Protein AF-A0A971Z5C9-F1 (afdb_monomer_lite)

pLDDT: mean 74.32, std 8.15, range [47.72, 86.38]

Radius of gyration: 15.99 Å; chains: 1; bounding box: 28×18×48 Å

Secondary structure (DSSP, 8-state):
--HHHHHHHHHHHHHHHH-S-TTHHHHHHHHHHHHHHHHHHHHHHHHHHHHHHHHHHTT-

Sequence (60 aa):
MSVYMVTVMTFVITWVNTGLGEGFIARWWRAFYIAW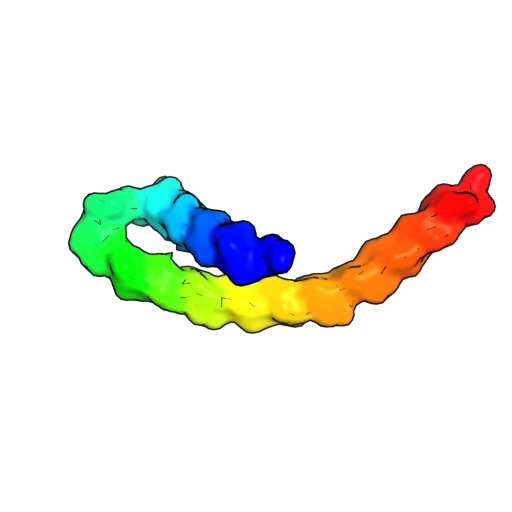PIAFTLMAVGAPRISRLVMRLKKD

Foldseek 3Di:
DPPVVLLVVLLVVLCVVPNPDPCSVVSSVVSSVVVVVVVVVCCVVVVVVVVVVVVVVVVD

Structure (mmCIF, N/CA/C/O backbone):
data_AF-A0A971Z5C9-F1
#
_entry.id   AF-A0A971Z5C9-F1
#
loop_
_atom_site.group_PDB
_atom_site.id
_atom_site.type_symbol
_atom_site.label_atom_id
_atom_site.label_alt_id
_atom_site.label_comp_id
_atom_site.label_asym_id
_atom_site.label_entity_id
_atom_site.label_seq_id
_atom_site.pdbx_PDB_ins_code
_atom_site.Cartn_x
_atom_site.Cartn_y
_atom_site.Cartn_z
_atom_site.occupancy
_atom_site.B_iso_or_equiv
_atom_site.auth_seq_id
_atom_site.auth_comp_id
_atom_site.auth_asym_id
_atom_site.auth_atom_id
_atom_site.pdbx_PDB_model_num
ATOM 1 N N . MET A 1 1 ? 12.796 2.351 1.473 1.00 47.72 1 MET A N 1
ATOM 2 C CA . MET A 1 1 ? 11.901 3.266 0.728 1.00 47.72 1 MET A CA 1
ATOM 3 C C . MET A 1 1 ? 10.423 2.840 0.734 1.00 47.72 1 MET A C 1
ATOM 5 O O . MET A 1 1 ? 9.584 3.723 0.708 1.00 47.72 1 MET A O 1
ATOM 9 N N . SER A 1 2 ? 10.054 1.549 0.785 1.00 57.31 2 SER A N 1
ATOM 10 C CA . SER A 1 2 ? 8.662 1.110 0.528 1.00 57.31 2 SER A CA 1
ATOM 11 C C . SER A 1 2 ? 7.759 0.888 1.753 1.00 57.31 2 SER A C 1
ATOM 13 O O . SER A 1 2 ? 6.572 1.188 1.673 1.00 57.31 2 SER A O 1
ATOM 15 N N . VAL A 1 3 ? 8.280 0.391 2.883 1.00 61.06 3 VAL A N 1
ATOM 16 C CA . VAL A 1 3 ? 7.433 -0.012 4.029 1.00 61.06 3 VAL A CA 1
ATOM 17 C C . VAL A 1 3 ? 6.697 1.184 4.637 1.00 61.06 3 VAL A C 1
ATOM 19 O O . VAL A 1 3 ? 5.492 1.122 4.823 1.00 61.06 3 VAL A O 1
ATOM 22 N N . TYR A 1 4 ? 7.390 2.307 4.848 1.00 66.50 4 TYR A N 1
ATOM 23 C CA . TYR A 1 4 ? 6.796 3.519 5.422 1.00 66.50 4 TYR A CA 1
ATOM 24 C C . TYR A 1 4 ? 5.639 4.068 4.569 1.00 66.50 4 TYR A C 1
ATOM 26 O O . TYR A 1 4 ? 4.565 4.356 5.086 1.00 66.50 4 TYR A O 1
ATOM 34 N N . MET A 1 5 ? 5.825 4.133 3.247 1.00 70.50 5 MET A N 1
ATOM 35 C CA . MET A 1 5 ? 4.785 4.578 2.313 1.00 70.50 5 MET A CA 1
ATOM 36 C C . MET A 1 5 ? 3.576 3.638 2.297 1.00 70.50 5 MET A C 1
ATOM 38 O O . MET A 1 5 ? 2.444 4.111 2.325 1.00 70.50 5 MET A O 1
ATOM 42 N N . VAL A 1 6 ? 3.791 2.318 2.301 1.00 67.75 6 VAL A N 1
ATOM 43 C CA . VAL A 1 6 ? 2.696 1.334 2.323 1.00 67.75 6 VAL A CA 1
ATOM 44 C C . VAL A 1 6 ? 1.911 1.394 3.633 1.00 67.75 6 VAL A C 1
ATOM 46 O O . VAL A 1 6 ? 0.680 1.392 3.592 1.00 67.75 6 VAL A O 1
ATOM 49 N N . THR A 1 7 ? 2.587 1.501 4.779 1.00 69.31 7 THR A N 1
ATOM 50 C CA . THR A 1 7 ? 1.932 1.583 6.093 1.00 69.31 7 THR A CA 1
ATOM 51 C C . THR A 1 7 ? 1.106 2.862 6.214 1.00 69.31 7 THR A C 1
ATOM 53 O O . THR A 1 7 ? -0.054 2.806 6.618 1.00 69.31 7 THR A O 1
ATOM 56 N N . VAL A 1 8 ? 1.660 4.006 5.795 1.00 75.94 8 VAL A N 1
ATOM 57 C CA . VAL A 1 8 ? 0.962 5.299 5.853 1.00 75.94 8 VAL A CA 1
ATOM 58 C C . VAL A 1 8 ? -0.204 5.346 4.863 1.00 75.94 8 VAL A C 1
ATOM 60 O O . VAL A 1 8 ? -1.301 5.731 5.250 1.00 75.94 8 VAL A O 1
ATOM 63 N N . MET A 1 9 ? -0.028 4.896 3.617 1.00 76.62 9 MET A N 1
ATOM 64 C CA . MET A 1 9 ? -1.108 4.908 2.619 1.00 76.62 9 MET A CA 1
ATOM 65 C C . MET A 1 9 ? -2.256 3.976 3.010 1.00 76.62 9 MET A C 1
ATOM 67 O O . MET A 1 9 ? -3.414 4.376 2.941 1.00 76.62 9 MET A O 1
ATOM 71 N N . THR A 1 10 ? -1.969 2.760 3.480 1.00 69.00 10 THR A N 1
ATOM 72 C CA . THR A 1 10 ? -3.032 1.846 3.940 1.00 69.00 10 THR A CA 1
ATOM 73 C C . THR A 1 10 ? -3.742 2.375 5.186 1.00 69.00 10 THR A C 1
ATOM 75 O O . THR A 1 10 ? -4.962 2.241 5.281 1.00 69.00 10 THR A O 1
ATOM 78 N N . PHE A 1 11 ? -3.027 3.036 6.102 1.00 72.12 11 PHE A N 1
ATOM 79 C CA . PHE A 1 11 ? -3.621 3.698 7.268 1.00 72.12 11 PHE A CA 1
ATOM 80 C C . PHE A 1 11 ? -4.540 4.856 6.866 1.00 72.12 11 PHE A C 1
ATOM 82 O O . PHE A 1 11 ? -5.706 4.880 7.259 1.00 72.12 11 PHE A O 1
ATOM 89 N N . VAL A 1 12 ? -4.054 5.770 6.023 1.00 74.12 12 VAL A N 1
ATOM 90 C CA . VAL A 1 12 ? -4.807 6.945 5.562 1.00 74.12 12 VAL A CA 1
ATOM 91 C C . VAL A 1 12 ? -6.018 6.537 4.721 1.00 74.12 12 VAL A C 1
ATOM 93 O O . VAL A 1 12 ? -7.108 7.045 4.955 1.00 74.12 12 VAL A O 1
ATOM 96 N N . ILE A 1 13 ? -5.881 5.576 3.801 1.00 72.81 13 ILE A N 1
ATOM 97 C CA . ILE A 1 13 ? -7.001 5.087 2.975 1.00 72.81 13 ILE A CA 1
ATOM 98 C C . ILE A 1 13 ? -8.081 4.439 3.846 1.00 72.81 13 ILE A C 1
ATOM 100 O O . ILE A 1 13 ? 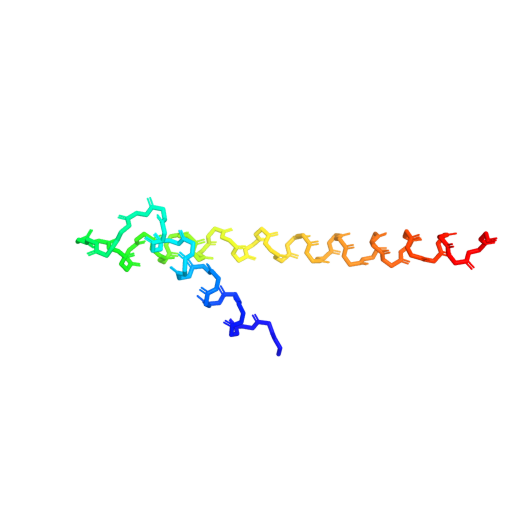-9.272 4.664 3.614 1.00 72.81 13 ILE A O 1
ATOM 104 N N . THR A 1 14 ? -7.681 3.660 4.857 1.00 72.31 14 THR A N 1
ATOM 105 C CA . THR A 1 14 ? -8.628 3.057 5.806 1.00 72.31 14 THR A CA 1
ATOM 106 C C . THR A 1 14 ? -9.307 4.142 6.644 1.00 72.31 14 THR A C 1
ATOM 108 O O . THR A 1 14 ? -10.519 4.103 6.848 1.00 72.31 14 THR A O 1
ATOM 111 N N . TRP A 1 15 ? -8.560 5.151 7.094 1.00 72.31 15 TRP A N 1
ATOM 112 C CA . TRP A 1 15 ? -9.114 6.245 7.889 1.00 72.31 15 TRP A CA 1
ATOM 113 C C . TRP A 1 15 ? -10.117 7.082 7.099 1.00 72.31 15 TRP A C 1
ATOM 115 O O . TRP A 1 15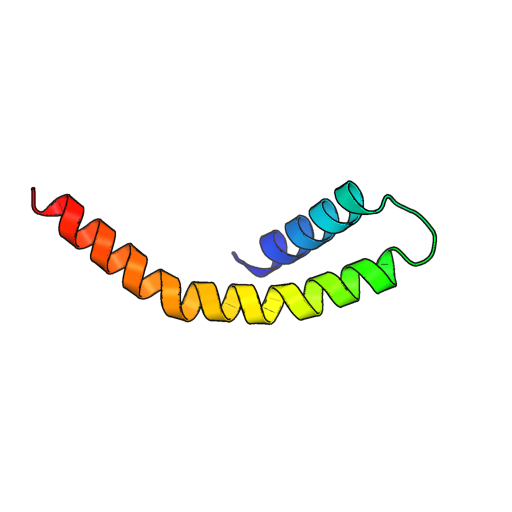 ? -11.228 7.303 7.577 1.00 72.31 15 TRP A O 1
ATOM 125 N N . VAL A 1 16 ? -9.777 7.452 5.866 1.00 72.06 16 VAL A N 1
ATOM 126 C CA . VAL A 1 16 ? -10.657 8.221 4.979 1.00 72.06 16 VAL A CA 1
ATOM 127 C C . VAL A 1 16 ? -11.928 7.443 4.620 1.00 72.06 16 VAL A C 1
ATOM 129 O O . VAL A 1 16 ? -13.005 8.027 4.622 1.00 72.06 16 VAL A O 1
ATOM 132 N N . ASN A 1 17 ? -11.842 6.135 4.347 1.00 70.25 17 ASN A N 1
ATOM 133 C CA . ASN A 1 17 ? -13.018 5.355 3.932 1.00 70.25 17 ASN A CA 1
ATOM 134 C C . ASN A 1 17 ? -13.948 4.955 5.080 1.00 70.25 17 ASN A C 1
ATOM 136 O O . ASN A 1 17 ? -15.134 4.734 4.846 1.00 70.25 17 ASN A O 1
ATOM 140 N N . THR A 1 18 ? -13.425 4.786 6.297 1.00 67.94 18 TH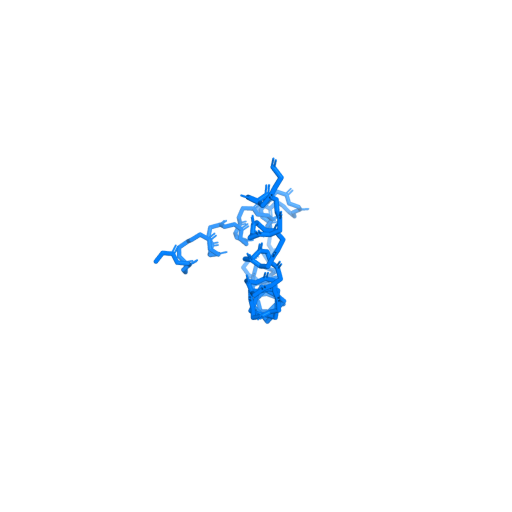R A N 1
ATOM 141 C CA . THR A 1 18 ? -14.199 4.171 7.390 1.00 67.94 18 THR A CA 1
ATOM 142 C C . THR A 1 18 ? -14.291 4.982 8.678 1.00 67.94 18 THR A C 1
ATOM 144 O O . THR A 1 18 ? -15.067 4.600 9.557 1.00 67.94 18 THR A O 1
ATOM 147 N N . GLY A 1 19 ? -13.552 6.090 8.793 1.00 67.69 19 GLY A N 1
ATOM 148 C CA . GLY A 1 19 ? -13.461 6.885 10.018 1.00 67.69 19 GLY A CA 1
ATOM 149 C C . GLY A 1 19 ? -12.713 6.168 11.155 1.00 67.69 19 GLY A C 1
ATOM 150 O O . GLY A 1 19 ? -12.521 4.951 11.138 1.00 67.69 19 GLY A O 1
ATOM 151 N N . LEU A 1 20 ? -12.284 6.926 12.171 1.00 68.44 20 LEU A N 1
ATOM 152 C CA . LEU A 1 20 ? -11.700 6.387 13.412 1.00 68.44 20 LEU A CA 1
ATOM 153 C C . LEU A 1 20 ? -12.826 5.941 14.362 1.00 68.44 20 LEU A C 1
ATOM 155 O O . LEU A 1 20 ? -13.110 6.592 15.360 1.00 68.44 20 LEU A O 1
ATOM 159 N N . GLY A 1 21 ? -13.517 4.859 14.005 1.00 69.94 21 GLY A N 1
ATOM 160 C CA . GLY A 1 21 ? -14.526 4.212 14.853 1.00 69.94 21 GLY A CA 1
ATOM 161 C C . GLY A 1 21 ? -14.024 2.900 15.459 1.00 69.94 21 GLY A C 1
ATOM 162 O O . GLY A 1 21 ? -12.939 2.416 15.120 1.00 69.94 21 GLY A O 1
ATOM 163 N N . GLU A 1 22 ? -14.831 2.268 16.311 1.00 67.88 22 GLU A N 1
ATOM 164 C CA . GLU A 1 22 ? -14.519 0.938 16.849 1.00 67.88 22 GLU A CA 1
ATOM 165 C C . GLU A 1 22 ? -14.217 -0.071 15.717 1.00 67.88 22 GLU A C 1
ATOM 167 O O . GLU A 1 22 ? -14.784 -0.029 14.618 1.00 67.88 22 GLU A O 1
ATOM 172 N N . GLY A 1 23 ? -13.218 -0.931 15.932 1.00 71.88 23 GLY A N 1
ATOM 173 C CA . GLY A 1 23 ? -12.744 -1.881 14.918 1.00 71.88 23 GLY A CA 1
ATOM 174 C C . GLY A 1 23 ? -11.890 -1.279 13.789 1.00 71.88 23 GLY A C 1
ATOM 175 O O . GLY A 1 23 ? -11.625 -1.966 12.800 1.00 71.88 23 GLY A O 1
ATOM 176 N N . PHE A 1 24 ? -11.436 -0.024 13.899 1.00 72.19 24 PHE A N 1
ATOM 177 C CA . PHE A 1 24 ? -10.530 0.604 12.924 1.00 72.19 24 PHE A CA 1
ATOM 178 C C . PHE A 1 24 ? -9.238 -0.201 12.701 1.00 72.19 24 PHE A C 1
ATOM 180 O O . PHE A 1 24 ? -8.878 -0.485 11.562 1.00 72.19 24 PHE A O 1
ATOM 187 N N . ILE A 1 25 ? -8.588 -0.651 13.778 1.00 74.62 25 ILE A N 1
ATOM 188 C CA . ILE A 1 25 ? -7.353 -1.451 13.703 1.00 74.62 25 ILE A CA 1
ATOM 189 C C . ILE A 1 25 ? -7.586 -2.787 12.984 1.00 74.62 25 ILE A C 1
ATOM 191 O O . ILE A 1 25 ? -6.775 -3.178 12.150 1.00 74.62 25 ILE A O 1
ATOM 195 N N . ALA A 1 26 ? -8.712 -3.463 13.237 1.00 76.31 26 ALA A N 1
ATOM 196 C CA . ALA A 1 26 ? -9.050 -4.717 12.561 1.00 76.31 26 ALA A CA 1
ATOM 197 C C . ALA A 1 26 ? -9.295 -4.514 11.054 1.00 76.31 26 ALA A C 1
ATOM 199 O O . ALA A 1 26 ? -8.841 -5.310 10.229 1.00 76.31 26 ALA A O 1
ATOM 200 N N . ARG A 1 27 ? -9.971 -3.419 10.679 1.00 74.44 27 ARG A N 1
ATOM 201 C CA . ARG A 1 27 ? -10.191 -3.036 9.274 1.00 74.44 27 ARG A CA 1
ATOM 202 C C . ARG A 1 27 ? -8.889 -2.645 8.580 1.00 74.44 27 ARG A C 1
ATOM 204 O O . ARG A 1 27 ? -8.647 -3.092 7.461 1.00 74.44 27 ARG A O 1
ATOM 211 N N . TRP A 1 28 ? -8.033 -1.892 9.266 1.00 74.88 28 TRP A N 1
ATOM 212 C CA . TRP A 1 28 ? -6.712 -1.512 8.775 1.00 74.88 28 TRP A CA 1
ATOM 213 C C . TRP A 1 28 ? -5.825 -2.737 8.551 1.00 74.88 28 TRP A C 1
ATOM 215 O O . TRP A 1 28 ? -5.230 -2.867 7.486 1.00 74.88 28 TRP A O 1
ATOM 225 N N . TRP A 1 29 ? -5.808 -3.685 9.492 1.00 76.75 29 TRP A N 1
ATOM 226 C CA . TRP A 1 29 ? -5.039 -4.920 9.351 1.00 76.75 29 TRP A CA 1
ATOM 227 C C . TRP A 1 29 ? -5.517 -5.767 8.169 1.00 76.75 29 TRP A C 1
ATOM 229 O O . TRP A 1 29 ? -4.707 -6.250 7.378 1.00 76.75 29 TRP A O 1
ATOM 239 N N . ARG A 1 30 ? -6.838 -5.888 7.983 1.00 77.00 30 ARG A N 1
ATOM 240 C CA . ARG A 1 30 ? -7.422 -6.588 6.830 1.00 77.00 30 ARG A CA 1
ATOM 241 C C . ARG A 1 30 ? -7.063 -5.901 5.509 1.00 77.00 30 ARG A C 1
ATOM 243 O O . ARG A 1 30 ? -6.698 -6.581 4.553 1.00 77.00 30 ARG A O 1
ATOM 250 N N . ALA A 1 31 ? -7.132 -4.571 5.459 1.00 75.19 31 ALA A N 1
ATOM 251 C CA . ALA A 1 31 ? -6.751 -3.793 4.284 1.00 75.19 31 ALA A CA 1
ATOM 252 C C . ALA A 1 31 ? -5.254 -3.931 3.974 1.00 75.19 31 ALA A C 1
ATOM 254 O O . ALA A 1 31 ? -4.894 -4.155 2.822 1.00 75.19 31 ALA A O 1
ATOM 255 N N . PHE A 1 32 ? -4.390 -3.878 4.990 1.00 76.31 32 PHE A N 1
ATOM 256 C CA . PHE A 1 32 ? -2.950 -4.087 4.852 1.00 76.31 32 PHE A CA 1
ATOM 257 C C . PHE A 1 32 ? -2.633 -5.480 4.292 1.00 76.31 32 PHE A C 1
ATOM 259 O O . PHE A 1 32 ? -1.873 -5.602 3.330 1.00 76.31 32 PHE A O 1
ATOM 266 N N . TYR A 1 33 ? -3.273 -6.521 4.834 1.00 79.38 33 TYR A N 1
ATOM 267 C CA . TYR A 1 33 ? -3.064 -7.908 4.413 1.00 79.38 33 TYR A CA 1
ATOM 268 C C . TYR A 1 33 ? -3.495 -8.168 2.964 1.00 79.38 33 TYR A C 1
ATOM 270 O O . TYR A 1 33 ? -2.882 -8.976 2.276 1.00 79.38 33 TYR A O 1
ATOM 278 N N . ILE A 1 34 ? -4.533 -7.479 2.483 1.00 78.38 34 ILE A N 1
ATOM 279 C CA . ILE A 1 34 ? -5.001 -7.578 1.092 1.00 78.38 34 ILE A CA 1
ATOM 280 C C . ILE A 1 34 ? -4.143 -6.708 0.163 1.00 78.38 34 ILE A C 1
ATOM 282 O O . ILE A 1 34 ? -3.787 -7.130 -0.937 1.00 78.38 34 ILE A O 1
ATOM 286 N N . ALA A 1 35 ? -3.781 -5.501 0.597 1.00 76.88 35 ALA A N 1
ATOM 287 C CA . ALA A 1 35 ? -3.014 -4.557 -0.208 1.00 76.88 35 ALA A CA 1
ATOM 288 C C . ALA A 1 35 ? -1.575 -5.029 -0.454 1.00 76.88 35 ALA A C 1
ATOM 290 O O . ALA A 1 35 ? -1.044 -4.804 -1.539 1.00 76.88 35 ALA A O 1
ATOM 291 N N . TRP A 1 36 ? -0.949 -5.698 0.518 1.00 80.81 36 TRP A N 1
ATOM 292 C CA . TRP A 1 36 ? 0.431 -6.174 0.406 1.00 80.81 36 TRP A CA 1
ATOM 293 C C . TRP A 1 36 ? 0.671 -7.137 -0.778 1.00 80.81 36 TRP A C 1
ATOM 295 O O . TRP A 1 36 ? 1.523 -6.821 -1.614 1.00 80.81 36 TRP A O 1
ATOM 305 N N . PRO A 1 37 ? -0.070 -8.254 -0.941 1.00 83.75 37 PRO A N 1
ATOM 306 C CA . PRO A 1 37 ? 0.111 -9.145 -2.085 1.00 83.75 37 PRO A CA 1
ATOM 307 C C . PRO A 1 37 ? -0.256 -8.465 -3.408 1.00 83.75 37 PRO A C 1
ATOM 309 O O . PRO A 1 37 ? 0.457 -8.645 -4.390 1.00 83.75 37 PRO A O 1
ATOM 312 N N . ILE A 1 38 ? -1.294 -7.621 -3.438 1.00 81.19 38 ILE A N 1
ATOM 313 C CA . ILE A 1 38 ? -1.684 -6.880 -4.649 1.00 81.19 38 ILE A CA 1
ATOM 314 C C . ILE A 1 38 ? -0.563 -5.934 -5.093 1.00 81.19 38 ILE A C 1
ATOM 316 O O . ILE A 1 38 ? -0.183 -5.928 -6.265 1.00 81.19 38 ILE A O 1
ATOM 320 N N . ALA A 1 39 ? -0.002 -5.159 -4.162 1.00 78.75 39 ALA A N 1
ATOM 321 C CA . ALA A 1 39 ? 1.105 -4.249 -4.431 1.00 78.75 39 ALA A CA 1
ATOM 322 C C . ALA A 1 39 ? 2.363 -5.010 -4.871 1.00 78.75 39 ALA A C 1
ATOM 324 O O . ALA A 1 39 ? 3.030 -4.586 -5.815 1.00 78.75 39 ALA A O 1
ATOM 325 N N . PHE A 1 40 ? 2.663 -6.151 -4.242 1.00 83.88 40 PHE A N 1
ATOM 326 C CA . PHE A 1 40 ? 3.780 -7.006 -4.637 1.00 83.88 40 PHE A CA 1
ATOM 327 C C . PHE A 1 40 ? 3.604 -7.546 -6.061 1.00 83.88 40 PHE A C 1
ATOM 329 O O . PHE A 1 40 ? 4.517 -7.421 -6.879 1.00 83.88 40 PHE A O 1
ATOM 336 N N . THR A 1 41 ? 2.425 -8.073 -6.403 1.00 85.56 41 THR A N 1
ATOM 337 C CA . THR A 1 41 ? 2.123 -8.547 -7.761 1.00 85.56 41 THR A CA 1
ATOM 338 C C . THR A 1 41 ? 2.204 -7.410 -8.779 1.00 85.56 41 THR A C 1
ATOM 340 O O . THR A 1 41 ? 2.815 -7.572 -9.836 1.00 85.56 41 THR A O 1
ATOM 343 N N . LEU A 1 42 ? 1.651 -6.238 -8.460 1.00 82.12 42 LEU A N 1
ATOM 344 C CA . LEU A 1 42 ? 1.732 -5.056 -9.319 1.00 82.12 42 LEU A CA 1
ATOM 345 C C . LEU A 1 42 ? 3.165 -4.565 -9.506 1.00 82.12 42 LEU A C 1
ATOM 347 O O . LEU A 1 42 ? 3.507 -4.173 -10.613 1.00 82.12 42 LEU A O 1
ATOM 351 N N . MET A 1 43 ? 4.019 -4.600 -8.484 1.00 82.50 43 MET A N 1
ATOM 352 C CA . MET A 1 43 ? 5.432 -4.246 -8.643 1.00 82.50 43 MET A CA 1
ATOM 353 C C . MET A 1 43 ? 6.184 -5.291 -9.467 1.00 82.50 43 MET A C 1
ATOM 355 O O . MET A 1 43 ? 6.874 -4.921 -10.414 1.00 82.50 43 MET A O 1
ATOM 359 N N . ALA A 1 44 ? 6.016 -6.581 -9.168 1.00 84.75 44 ALA A N 1
ATOM 360 C CA . ALA A 1 44 ? 6.688 -7.665 -9.882 1.00 84.75 44 ALA A CA 1
ATOM 361 C C . ALA A 1 44 ? 6.340 -7.676 -11.380 1.00 84.75 44 ALA A C 1
ATOM 363 O O . ALA A 1 44 ? 7.202 -7.893 -12.231 1.00 84.75 44 ALA A O 1
ATOM 364 N N . VAL A 1 45 ? 5.079 -7.399 -11.712 1.00 86.38 45 VAL A N 1
ATOM 365 C CA . VAL A 1 45 ? 4.591 -7.396 -13.094 1.00 86.38 45 VAL A CA 1
ATOM 366 C C . VAL A 1 45 ? 4.731 -6.018 -13.752 1.00 86.38 45 VAL A C 1
ATOM 368 O O . VAL A 1 45 ? 5.043 -5.912 -14.940 1.00 86.38 45 VAL A O 1
ATOM 371 N N . GLY A 1 46 ? 4.489 -4.952 -12.998 1.00 79.56 46 GLY A N 1
ATOM 372 C CA . GLY A 1 46 ? 4.454 -3.573 -13.474 1.00 79.56 46 GLY A CA 1
ATOM 373 C C . GLY A 1 46 ? 5.835 -2.968 -13.670 1.00 79.56 46 GLY A C 1
ATOM 374 O O . GLY A 1 46 ? 6.037 -2.305 -14.682 1.00 79.56 46 GLY A O 1
ATOM 375 N N . ALA A 1 47 ? 6.808 -3.245 -12.796 1.00 78.50 47 ALA A N 1
ATOM 376 C CA . ALA A 1 47 ? 8.170 -2.724 -12.940 1.00 78.50 47 ALA A CA 1
ATOM 377 C C . ALA A 1 47 ? 8.794 -3.052 -14.314 1.00 78.50 47 ALA A C 1
ATOM 379 O O . ALA A 1 47 ? 9.159 -2.118 -15.030 1.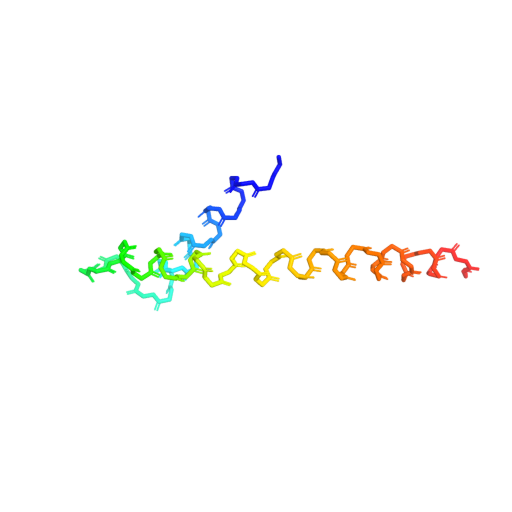00 78.50 47 ALA A O 1
ATOM 380 N N . PRO A 1 48 ? 8.837 -4.320 -14.780 1.00 78.12 48 PRO A N 1
ATOM 381 C CA . PRO A 1 48 ? 9.397 -4.619 -16.096 1.00 78.12 48 PRO A CA 1
ATOM 382 C C . PRO A 1 48 ? 8.547 -4.059 -17.246 1.00 78.12 48 PRO A C 1
ATOM 384 O O . PRO A 1 48 ? 9.090 -3.731 -18.302 1.00 78.12 48 PRO A O 1
ATOM 387 N N . ARG A 1 49 ? 7.225 -3.924 -17.077 1.00 79.56 49 ARG A N 1
ATOM 388 C CA . ARG A 1 49 ? 6.337 -3.374 -18.116 1.00 79.56 49 ARG A CA 1
ATOM 389 C C . ARG A 1 49 ? 6.494 -1.867 -18.277 1.00 79.56 49 ARG A C 1
ATOM 391 O O . ARG A 1 49 ? 6.602 -1.400 -19.408 1.00 79.56 49 ARG A O 1
ATOM 398 N N . ILE A 1 50 ? 6.566 -1.126 -17.176 1.00 82.69 50 ILE A N 1
ATOM 399 C CA . ILE A 1 50 ? 6.776 0.324 -17.181 1.00 82.69 50 ILE A CA 1
ATOM 400 C C . ILE A 1 50 ? 8.166 0.639 -17.733 1.00 82.69 50 ILE A C 1
ATOM 402 O O . ILE A 1 50 ? 8.278 1.475 -18.624 1.00 82.69 50 ILE A O 1
ATOM 406 N N . SER A 1 51 ? 9.210 -0.087 -17.320 1.00 79.44 51 SER A N 1
ATOM 407 C CA . SER A 1 51 ? 10.551 0.097 -17.893 1.00 79.44 51 SER A CA 1
ATOM 408 C C . SER A 1 51 ? 10.585 -0.165 -19.403 1.00 79.44 51 SER A C 1
ATOM 410 O O . SER A 1 51 ? 11.239 0.575 -20.134 1.00 79.44 51 SER A O 1
ATOM 412 N N . ARG A 1 52 ? 9.848 -1.168 -19.903 1.00 80.38 52 ARG A N 1
ATOM 413 C CA . ARG A 1 52 ? 9.715 -1.407 -21.353 1.00 80.38 52 ARG A CA 1
ATOM 414 C C . ARG A 1 52 ? 8.950 -0.293 -22.070 1.00 80.38 52 ARG A C 1
ATOM 416 O O . ARG A 1 52 ? 9.349 0.071 -23.171 1.00 80.38 52 ARG A O 1
ATOM 423 N N . LEU A 1 53 ? 7.880 0.240 -21.480 1.00 83.50 53 LEU A N 1
ATOM 424 C CA . LEU A 1 53 ? 7.121 1.361 -22.049 1.00 83.50 53 LEU A CA 1
ATOM 425 C C . LEU A 1 53 ? 7.974 2.630 -22.130 1.00 83.50 53 LEU A C 1
ATOM 427 O O . LEU A 1 53 ? 8.042 3.248 -23.186 1.00 83.50 53 LEU A O 1
ATOM 431 N N . VAL A 1 54 ? 8.689 2.963 -21.054 1.00 83.50 54 VAL A N 1
ATOM 432 C CA . VAL A 1 54 ? 9.598 4.118 -21.010 1.00 83.50 54 VAL A CA 1
ATOM 433 C C . VAL A 1 54 ? 10.735 3.961 -22.024 1.00 83.50 54 VAL A C 1
ATOM 435 O O . VAL A 1 54 ? 11.063 4.914 -22.724 1.00 83.50 54 VAL A O 1
ATOM 438 N N . MET A 1 55 ? 11.303 2.757 -22.171 1.00 80.81 55 MET A N 1
ATOM 439 C CA . MET A 1 55 ? 12.316 2.498 -23.204 1.00 80.81 55 MET A CA 1
ATOM 440 C C . MET A 1 55 ? 11.779 2.652 -24.631 1.00 80.81 55 MET A C 1
ATOM 442 O O . MET A 1 55 ? 12.531 3.075 -25.502 1.00 80.81 55 MET A O 1
ATOM 446 N N . ARG A 1 56 ? 10.507 2.318 -24.884 1.00 77.88 56 ARG A N 1
ATOM 447 C CA . ARG A 1 56 ? 9.880 2.537 -26.197 1.00 77.88 56 ARG A CA 1
ATOM 448 C C . ARG A 1 56 ? 9.643 4.021 -26.470 1.00 77.88 56 ARG A C 1
ATOM 450 O O . ARG A 1 56 ? 9.964 4.469 -27.556 1.00 77.88 56 ARG A O 1
ATOM 457 N N . LEU A 1 57 ? 9.178 4.768 -25.470 1.00 80.19 57 LEU A N 1
ATOM 458 C CA . LEU A 1 57 ? 8.956 6.216 -25.557 1.00 80.19 57 LEU A CA 1
ATOM 459 C C . LEU A 1 57 ? 10.237 7.024 -25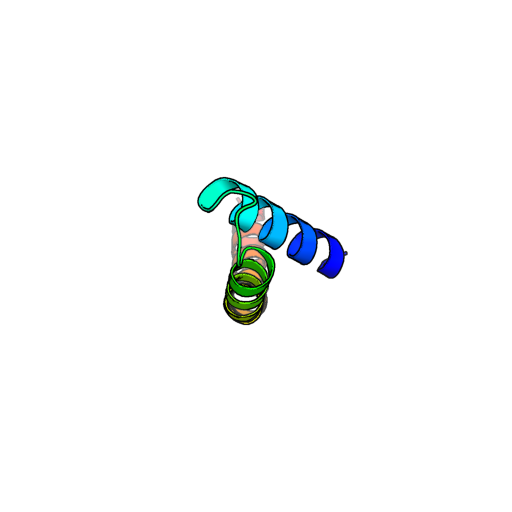.792 1.00 80.19 57 LEU A C 1
ATOM 461 O O . LEU A 1 57 ? 10.181 8.085 -26.388 1.00 80.19 57 LEU A O 1
ATOM 465 N N . LYS A 1 58 ? 11.393 6.541 -25.327 1.00 66.94 58 LYS A N 1
ATOM 466 C CA . LYS A 1 58 ? 12.680 7.228 -25.521 1.00 66.94 58 LYS A CA 1
ATOM 467 C C . LYS A 1 58 ? 13.298 7.001 -26.912 1.00 66.94 58 LYS A C 1
ATOM 469 O O . LYS A 1 58 ? 14.407 7.471 -27.153 1.00 66.94 58 LYS A O 1
ATOM 474 N N . LYS A 1 59 ? 12.661 6.189 -27.763 1.00 56.12 59 LYS A N 1
ATOM 475 C CA . LYS A 1 59 ? 13.174 5.811 -29.088 1.00 56.12 59 LYS A CA 1
ATOM 476 C C . LYS A 1 59 ? 12.549 6.626 -30.236 1.00 56.12 59 LYS A C 1
ATOM 478 O O . LYS A 1 59 ? 13.040 6.499 -31.353 1.00 56.12 59 LYS A O 1
ATOM 483 N N . ASP A 1 60 ? 11.549 7.456 -29.944 1.00 48.28 60 ASP A N 1
ATOM 484 C CA . ASP A 1 60 ? 10.958 8.442 -30.863 1.00 48.28 60 ASP A CA 1
ATOM 485 C C . ASP A 1 60 ? 11.522 9.846 -30.579 1.00 48.28 60 ASP A C 1
ATOM 487 O O . ASP A 1 60 ? 11.688 10.620 -31.547 1.00 48.28 60 ASP A O 1
#